Protein AF-A0A3S5JVZ5-F1 (afdb_monomer)

Structure (mmCIF, N/CA/C/O backbone):
data_AF-A0A3S5JVZ5-F1
#
_entry.id   AF-A0A3S5JVZ5-F1
#
loop_
_atom_site.group_PDB
_atom_site.id
_atom_site.type_symbol
_atom_site.label_atom_id
_atom_site.label_alt_id
_atom_site.label_comp_id
_atom_site.label_asym_id
_atom_site.label_entity_id
_atom_site.label_seq_id
_atom_site.pdbx_PDB_ins_code
_atom_site.Cartn_x
_atom_site.Cartn_y
_atom_site.Cartn_z
_atom_site.occupancy
_atom_site.B_iso_or_equiv
_atom_site.auth_seq_id
_atom_site.auth_comp_id
_atom_site.auth_asym_id
_atom_site.auth_atom_id
_atom_site.pdbx_PDB_model_num
ATOM 1 N N . MET A 1 1 ? -10.632 -7.748 -31.471 1.00 67.62 1 MET A N 1
ATOM 2 C CA . MET A 1 1 ? -9.576 -8.028 -32.472 1.00 67.62 1 MET A CA 1
ATOM 3 C C . MET A 1 1 ? -8.527 -6.918 -32.551 1.00 67.62 1 MET A C 1
ATOM 5 O O . MET A 1 1 ? -7.356 -7.236 -32.419 1.00 67.62 1 MET A O 1
ATOM 9 N N . MET A 1 2 ? -8.894 -5.636 -32.686 1.00 80.25 2 MET A N 1
ATOM 10 C CA . MET A 1 2 ? -7.900 -4.542 -32.760 1.00 80.25 2 MET A CA 1
ATOM 11 C C . MET A 1 2 ? -7.097 -4.331 -31.461 1.00 80.25 2 MET A C 1
ATOM 13 O O . MET A 1 2 ? -5.877 -4.250 -31.505 1.00 80.25 2 MET A O 1
ATOM 17 N N . LEU A 1 3 ? -7.759 -4.326 -30.297 1.00 81.88 3 LEU A N 1
ATOM 18 C CA . LEU A 1 3 ? -7.110 -4.149 -28.985 1.00 81.88 3 LEU A CA 1
ATOM 19 C C . LEU A 1 3 ? -6.117 -5.272 -28.640 1.00 81.88 3 LEU A C 1
ATOM 21 O O . LEU A 1 3 ? -5.022 -5.015 -28.155 1.00 81.88 3 LEU A O 1
ATOM 25 N N . THR A 1 4 ? -6.480 -6.520 -28.941 1.00 85.25 4 THR A N 1
ATOM 26 C CA . THR A 1 4 ? -5.619 -7.694 -28.737 1.00 85.25 4 THR A CA 1
ATOM 27 C C . THR A 1 4 ? -4.418 -7.690 -29.688 1.00 85.25 4 THR A C 1
ATOM 29 O O . THR A 1 4 ? -3.317 -8.064 -29.287 1.00 85.25 4 THR A O 1
ATOM 32 N N . GLY A 1 5 ? -4.603 -7.218 -30.928 1.00 85.88 5 GLY A N 1
ATOM 33 C CA . GLY A 1 5 ? -3.514 -7.013 -31.891 1.00 85.88 5 GLY A CA 1
ATOM 34 C C . GLY A 1 5 ? -2.539 -5.916 -31.452 1.00 85.88 5 GLY A C 1
ATOM 35 O O . GLY A 1 5 ? -1.331 -6.115 -31.481 1.00 85.88 5 GLY A O 1
ATOM 36 N N . ALA A 1 6 ? -3.053 -4.789 -30.955 1.00 86.62 6 ALA A N 1
ATOM 37 C CA . ALA A 1 6 ? -2.221 -3.706 -30.431 1.00 86.62 6 ALA A CA 1
ATOM 38 C C . ALA A 1 6 ? -1.440 -4.124 -29.173 1.00 86.62 6 ALA A C 1
ATOM 40 O O . ALA A 1 6 ? -0.251 -3.833 -29.065 1.00 86.62 6 ALA A O 1
ATOM 41 N N . PHE A 1 7 ? -2.078 -4.848 -28.246 1.00 88.44 7 PHE A N 1
ATOM 42 C CA . PHE A 1 7 ? -1.408 -5.347 -27.043 1.00 88.44 7 PHE A CA 1
ATOM 43 C C . PHE A 1 7 ? -0.300 -6.353 -27.376 1.00 88.44 7 PHE A C 1
ATOM 45 O O . PHE A 1 7 ? 0.808 -6.230 -26.866 1.00 88.44 7 PHE A O 1
ATOM 52 N N . SER A 1 8 ? -0.564 -7.315 -28.264 1.00 86.19 8 SER A N 1
ATOM 53 C CA . SER A 1 8 ? 0.455 -8.292 -28.678 1.00 86.19 8 SER A CA 1
ATOM 54 C C . SER A 1 8 ? 1.641 -7.631 -29.386 1.00 86.19 8 SER A C 1
ATOM 56 O O . SER A 1 8 ? 2.782 -7.957 -29.067 1.00 86.19 8 SER A O 1
ATOM 58 N N . ALA A 1 9 ? 1.402 -6.644 -30.256 1.00 87.12 9 ALA A N 1
ATOM 59 C CA . ALA A 1 9 ? 2.470 -5.854 -30.868 1.00 87.12 9 ALA A CA 1
ATOM 60 C C . ALA A 1 9 ? 3.284 -5.062 -29.827 1.00 87.12 9 ALA A C 1
ATOM 62 O O . ALA A 1 9 ? 4.512 -5.041 -29.893 1.00 87.12 9 ALA A O 1
ATOM 63 N N . ALA A 1 10 ? 2.621 -4.463 -28.832 1.00 86.56 10 ALA A N 1
ATOM 64 C CA . ALA A 1 10 ? 3.294 -3.758 -27.742 1.00 86.56 10 ALA A CA 1
ATOM 65 C C . ALA A 1 10 ? 4.163 -4.703 -26.898 1.00 86.56 10 ALA A C 1
ATOM 67 O O . ALA A 1 10 ? 5.296 -4.358 -26.579 1.00 86.56 10 ALA A O 1
ATOM 68 N N . VAL A 1 11 ? 3.677 -5.910 -26.586 1.00 88.69 11 VAL A N 1
ATOM 69 C CA . VAL A 1 11 ? 4.462 -6.931 -25.872 1.00 88.69 11 VAL A CA 1
ATOM 70 C C . VAL A 1 11 ? 5.668 -7.372 -26.698 1.00 88.69 11 VAL A C 1
ATOM 72 O O . VAL A 1 11 ? 6.763 -7.449 -26.152 1.00 88.69 11 VAL A O 1
ATOM 75 N N . MET A 1 12 ? 5.507 -7.604 -28.006 1.00 85.44 12 MET A N 1
ATOM 76 C CA . MET A 1 12 ? 6.632 -7.953 -28.884 1.00 85.44 12 MET A CA 1
ATOM 77 C C . MET A 1 12 ? 7.699 -6.851 -28.927 1.00 85.44 12 MET A C 1
ATOM 79 O O . MET A 1 12 ? 8.886 -7.152 -28.826 1.00 85.44 12 MET A O 1
ATOM 83 N N . LEU A 1 13 ? 7.290 -5.580 -29.007 1.00 87.00 13 LEU A N 1
ATOM 84 C CA . LEU A 1 13 ? 8.207 -4.439 -28.920 1.00 87.00 13 LEU A CA 1
ATOM 85 C C . LEU A 1 13 ? 8.875 -4.339 -27.541 1.00 87.00 13 LEU A C 1
ATOM 87 O O . LEU A 1 13 ? 10.070 -4.076 -27.459 1.00 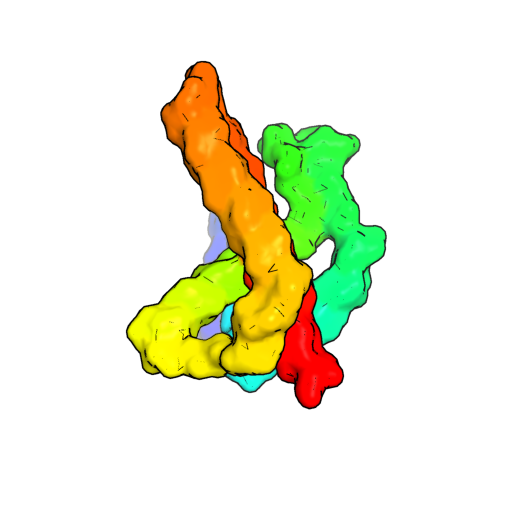87.00 13 LEU A O 1
ATOM 91 N N . GLY A 1 14 ? 8.131 -4.582 -26.460 1.00 84.81 14 GLY A N 1
ATOM 92 C CA . GLY A 1 14 ? 8.668 -4.592 -25.098 1.00 84.81 14 GLY A CA 1
ATOM 93 C C . GLY A 1 14 ? 9.737 -5.665 -24.906 1.00 84.81 14 GLY A C 1
ATOM 94 O O . GLY A 1 14 ? 10.803 -5.373 -24.379 1.00 84.81 14 GLY A O 1
ATOM 95 N N . VAL A 1 15 ? 9.498 -6.879 -25.409 1.00 87.31 15 VAL A N 1
ATOM 96 C CA . VAL A 1 15 ? 10.483 -7.972 -25.384 1.00 87.31 15 VAL A CA 1
ATOM 97 C C . VAL A 1 15 ? 11.721 -7.626 -26.213 1.00 87.31 15 VAL A C 1
ATOM 99 O O . VAL A 1 15 ? 12.830 -7.890 -25.767 1.00 87.31 15 VAL A O 1
ATOM 102 N N . TYR A 1 16 ? 11.553 -6.992 -27.378 1.00 88.69 16 TYR A N 1
ATOM 103 C CA . TYR A 1 16 ? 12.679 -6.541 -28.203 1.00 88.69 16 TYR A CA 1
ATOM 104 C C . TYR A 1 16 ? 13.574 -5.505 -27.494 1.00 88.69 16 TYR A C 1
ATOM 106 O O . TYR A 1 16 ? 14.771 -5.447 -27.755 1.00 88.69 16 TYR A O 1
ATOM 114 N N . HIS A 1 17 ? 13.009 -4.707 -26.586 1.00 87.75 17 HIS A N 1
ATOM 115 C CA . HIS A 1 17 ? 13.727 -3.718 -25.775 1.00 87.75 17 HIS A CA 1
ATOM 116 C C . HIS A 1 17 ? 14.130 -4.236 -24.380 1.00 87.75 17 HIS A C 1
ATOM 118 O O . HIS A 1 17 ? 14.332 -3.429 -23.473 1.00 87.75 17 HIS A O 1
ATOM 124 N N . ASP A 1 18 ? 14.207 -5.558 -24.183 1.00 83.12 18 ASP A N 1
ATOM 125 C CA . ASP A 1 18 ? 14.532 -6.199 -22.897 1.00 83.12 18 ASP A CA 1
ATOM 126 C C . ASP A 1 18 ? 13.594 -5.802 -21.736 1.00 83.12 18 ASP A C 1
ATOM 128 O O . ASP A 1 18 ? 13.938 -5.885 -20.556 1.00 83.12 18 ASP A O 1
ATOM 132 N N . PHE A 1 19 ? 12.356 -5.412 -22.052 1.00 79.75 19 PHE A N 1
ATOM 133 C CA . PHE A 1 19 ? 11.306 -5.086 -21.088 1.00 79.75 19 PHE A CA 1
ATOM 134 C C . PHE A 1 19 ? 10.140 -6.097 -21.157 1.00 79.75 19 PHE A C 1
ATOM 136 O O . PHE A 1 19 ? 9.024 -5.759 -21.573 1.00 79.75 19 PHE A O 1
ATOM 143 N N . PRO A 1 20 ? 10.350 -7.359 -20.723 1.00 81.19 20 PRO A N 1
ATOM 144 C CA . PRO A 1 20 ? 9.329 -8.410 -20.791 1.00 81.19 20 PRO A CA 1
ATOM 145 C C . PRO A 1 20 ? 8.160 -8.177 -19.820 1.00 81.19 20 PRO A C 1
ATOM 147 O O . PRO A 1 20 ? 7.078 -8.739 -19.993 1.00 81.19 20 PRO A O 1
ATOM 150 N N . TRP A 1 21 ? 8.342 -7.313 -18.816 1.00 79.19 21 TRP A N 1
ATOM 151 C CA . TRP A 1 21 ? 7.355 -7.016 -17.773 1.00 79.19 21 TRP A CA 1
ATOM 152 C C . TRP A 1 21 ? 6.035 -6.455 -18.312 1.00 79.19 21 TRP A C 1
ATOM 154 O O . TRP A 1 21 ? 4.996 -6.587 -17.663 1.00 79.19 21 TRP A O 1
ATOM 164 N N . LEU A 1 22 ? 6.043 -5.888 -19.523 1.00 82.88 22 LEU A N 1
ATOM 165 C CA . LEU A 1 22 ? 4.842 -5.383 -20.187 1.00 82.88 22 LEU A CA 1
ATOM 166 C C . LEU A 1 22 ? 3.777 -6.473 -20.408 1.00 82.88 22 LEU A C 1
ATOM 168 O O . LEU A 1 22 ? 2.584 -6.170 -20.443 1.00 82.88 22 LEU A O 1
ATOM 172 N N . ALA A 1 23 ? 4.177 -7.747 -20.479 1.00 84.69 23 ALA A N 1
ATOM 173 C CA . ALA A 1 23 ? 3.253 -8.875 -20.583 1.00 84.69 23 ALA A CA 1
ATOM 174 C C . ALA A 1 23 ? 2.328 -9.021 -19.356 1.00 84.69 23 ALA A C 1
ATOM 176 O O . ALA A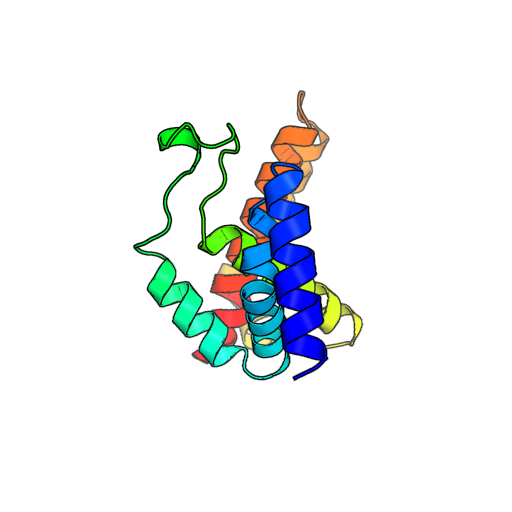 1 23 ? 1.217 -9.534 -19.488 1.00 84.69 23 ALA A O 1
ATOM 177 N N . PHE A 1 24 ? 2.739 -8.528 -18.180 1.00 83.75 24 PHE A N 1
ATOM 178 C CA . PHE A 1 24 ? 1.937 -8.569 -16.951 1.00 83.75 24 PHE A CA 1
ATOM 179 C C . PHE A 1 24 ? 0.931 -7.417 -16.832 1.00 83.75 24 PHE A C 1
ATOM 181 O O . PHE A 1 24 ? 0.106 -7.418 -15.919 1.00 83.75 24 PHE A O 1
ATOM 188 N N . LEU A 1 25 ? 0.943 -6.451 -17.755 1.00 85.12 25 LEU A N 1
ATOM 189 C CA . LEU A 1 25 ? 0.020 -5.314 -17.760 1.00 85.12 25 LEU A CA 1
ATOM 190 C C . LEU A 1 25 ? -1.470 -5.713 -17.652 1.00 85.12 25 LEU A C 1
ATOM 192 O O . LEU A 1 25 ? -2.153 -5.132 -16.807 1.00 85.12 25 LEU A O 1
ATOM 196 N N . PRO A 1 26 ? -2.009 -6.697 -18.406 1.00 85.25 26 PRO A N 1
ATOM 197 C CA . PRO A 1 26 ? -3.404 -7.118 -18.255 1.00 85.25 26 PRO A CA 1
ATOM 198 C C . PRO A 1 26 ? -3.696 -7.702 -16.870 1.00 85.25 26 PRO A C 1
ATOM 200 O O . PRO A 1 26 ? -4.775 -7.468 -16.330 1.00 85.25 26 PRO A O 1
ATOM 203 N N . LEU A 1 27 ? -2.736 -8.411 -16.269 1.00 84.94 27 LEU A N 1
ATOM 204 C CA . LEU A 1 27 ? -2.874 -8.944 -14.915 1.00 84.94 27 LEU A CA 1
ATOM 205 C C . LEU A 1 27 ? -2.893 -7.812 -13.878 1.00 84.94 27 LEU A C 1
ATOM 207 O O . LEU A 1 27 ? -3.755 -7.797 -13.001 1.00 84.94 27 LEU A O 1
ATOM 211 N N . ALA A 1 28 ? -2.002 -6.827 -14.015 1.00 84.00 28 ALA A N 1
ATOM 212 C CA . ALA A 1 28 ? -1.978 -5.646 -13.155 1.00 84.00 28 ALA A CA 1
ATOM 213 C C . ALA A 1 28 ? -3.280 -4.834 -13.276 1.00 84.00 28 ALA A C 1
ATOM 215 O O . ALA A 1 28 ? -3.871 -4.450 -12.267 1.00 84.00 28 ALA A O 1
ATOM 216 N N . ALA A 1 29 ? -3.778 -4.636 -14.500 1.00 85.44 29 ALA A N 1
ATOM 217 C CA . ALA A 1 29 ? -5.043 -3.953 -14.758 1.00 85.44 29 ALA A CA 1
ATOM 218 C C . ALA A 1 29 ? -6.241 -4.707 -14.156 1.00 85.44 29 ALA A C 1
ATOM 220 O O . ALA A 1 29 ? -7.103 -4.085 -13.533 1.00 85.44 29 ALA A O 1
ATOM 221 N N . ALA A 1 30 ? -6.273 -6.038 -14.278 1.00 85.81 30 ALA A N 1
ATOM 222 C CA . ALA A 1 30 ? -7.286 -6.875 -13.638 1.00 85.81 30 ALA A CA 1
ATOM 223 C C . ALA A 1 30 ? -7.229 -6.768 -12.105 1.00 85.81 30 ALA A C 1
ATOM 225 O O . ALA A 1 30 ? -8.272 -6.641 -11.464 1.00 85.81 30 ALA A O 1
ATOM 226 N N . GLY A 1 31 ? -6.027 -6.746 -11.518 1.00 85.31 31 GLY A N 1
ATOM 227 C CA . GLY A 1 31 ? -5.827 -6.543 -10.081 1.00 85.31 31 GLY A CA 1
ATOM 228 C C . GLY A 1 31 ? -6.346 -5.187 -9.595 1.00 85.31 31 GLY A C 1
ATOM 229 O O . GLY A 1 31 ? -7.083 -5.127 -8.611 1.00 85.31 31 GLY A O 1
ATOM 230 N N . ILE A 1 32 ? -6.041 -4.105 -10.319 1.00 85.31 32 ILE A N 1
ATOM 231 C CA . ILE A 1 32 ? -6.563 -2.762 -10.018 1.00 85.31 32 ILE A CA 1
ATOM 232 C C . ILE A 1 32 ? -8.093 -2.751 -10.129 1.00 85.31 32 ILE A C 1
ATOM 234 O O . ILE A 1 32 ? -8.778 -2.256 -9.234 1.00 85.31 32 ILE A O 1
ATOM 238 N N . TRP A 1 33 ? -8.648 -3.333 -11.192 1.00 87.31 33 TRP A N 1
ATOM 239 C CA . TRP A 1 33 ? -10.096 -3.422 -11.378 1.00 87.31 33 TRP A CA 1
ATOM 240 C C . TRP A 1 33 ? -10.785 -4.209 -10.250 1.00 87.31 33 TRP A C 1
ATOM 242 O O . TRP A 1 33 ? -11.827 -3.774 -9.747 1.00 87.31 33 TRP A O 1
ATOM 252 N N . LEU A 1 34 ? -10.188 -5.317 -9.796 1.00 86.69 34 LEU A N 1
ATOM 253 C CA . LEU A 1 34 ? -10.656 -6.080 -8.635 1.00 86.69 34 LEU A CA 1
ATOM 254 C C . LEU A 1 34 ? -10.582 -5.257 -7.347 1.00 86.69 34 LEU A C 1
ATOM 256 O O . LEU A 1 34 ? -11.537 -5.275 -6.576 1.00 86.69 34 LEU A O 1
ATOM 260 N N . ALA A 1 35 ? -9.517 -4.482 -7.137 1.00 84.75 35 ALA A N 1
ATOM 261 C CA . ALA A 1 35 ? -9.368 -3.638 -5.951 1.00 84.75 35 ALA A CA 1
ATOM 262 C C . ALA A 1 35 ? -10.523 -2.632 -5.788 1.00 84.75 35 ALA A C 1
ATOM 264 O O . ALA A 1 35 ? -10.998 -2.399 -4.673 1.00 84.75 35 ALA A O 1
ATOM 265 N N . PHE A 1 36 ? -11.019 -2.067 -6.894 1.00 82.81 36 PHE A N 1
ATOM 266 C CA . PHE A 1 36 ? -12.158 -1.143 -6.873 1.00 82.81 36 PHE A CA 1
ATOM 267 C C . PHE A 1 36 ? -13.521 -1.842 -6.863 1.00 82.81 36 PHE A C 1
ATOM 269 O O . PHE A 1 36 ? -14.442 -1.331 -6.228 1.00 82.81 36 PHE A O 1
ATOM 276 N N . THR A 1 37 ? -13.658 -2.980 -7.549 1.00 84.75 37 THR A N 1
ATOM 277 C CA . THR A 1 37 ? -14.963 -3.628 -7.776 1.00 84.75 37 THR A CA 1
ATOM 278 C C . THR A 1 37 ? -15.296 -4.690 -6.728 1.00 84.75 37 THR A C 1
ATOM 280 O O . THR A 1 37 ? -16.441 -4.786 -6.293 1.00 84.75 37 THR A O 1
ATOM 283 N N . ARG A 1 38 ? -14.316 -5.513 -6.335 1.00 86.06 38 ARG A N 1
ATOM 284 C CA . ARG A 1 38 ? -14.475 -6.657 -5.421 1.00 86.06 38 ARG A CA 1
ATOM 285 C C . ARG A 1 38 ? -13.245 -6.819 -4.535 1.00 86.06 38 ARG A C 1
ATOM 287 O O . ARG A 1 38 ? -12.413 -7.705 -4.744 1.00 86.06 38 ARG A O 1
ATOM 294 N N . LEU A 1 39 ? -13.168 -5.963 -3.522 1.00 85.19 39 LEU A N 1
ATOM 295 C CA . LEU A 1 39 ? -12.078 -5.972 -2.553 1.00 85.19 39 LEU A CA 1
ATOM 296 C C . LEU A 1 39 ? -11.973 -7.316 -1.811 1.00 85.19 39 LEU A C 1
ATOM 298 O O . LEU A 1 39 ? -10.870 -7.796 -1.583 1.00 85.19 39 LEU A O 1
ATOM 302 N N . ASP A 1 40 ? -13.101 -7.958 -1.516 1.00 85.19 40 ASP A N 1
ATOM 303 C CA . ASP A 1 40 ? -13.157 -9.221 -0.768 1.00 85.19 40 ASP A CA 1
ATOM 304 C C . ASP A 1 40 ? -12.399 -10.346 -1.489 1.00 85.19 40 ASP A C 1
ATOM 306 O O . ASP A 1 40 ? -11.616 -11.071 -0.882 1.00 85.19 40 ASP A O 1
ATOM 310 N N . ILE A 1 41 ? -12.562 -10.447 -2.815 1.00 86.94 41 ILE A N 1
ATOM 311 C CA . ILE A 1 41 ? -11.852 -11.436 -3.641 1.00 86.94 41 ILE A CA 1
ATOM 312 C C . ILE A 1 41 ? -10.354 -11.123 -3.679 1.00 86.94 41 ILE A C 1
ATOM 314 O O . ILE A 1 41 ? -9.537 -12.041 -3.608 1.00 86.94 41 ILE A O 1
ATOM 318 N N . LEU A 1 42 ? -9.984 -9.840 -3.764 1.00 86.75 42 LEU A N 1
ATOM 319 C CA . LEU A 1 42 ? -8.581 -9.425 -3.739 1.00 86.75 42 LEU A CA 1
ATOM 320 C C . LEU A 1 42 ? -7.918 -9.790 -2.404 1.00 86.75 42 LEU A C 1
ATOM 322 O O . LEU A 1 42 ? -6.792 -10.281 -2.401 1.00 86.75 42 LEU A O 1
ATOM 326 N N . LEU A 1 43 ? -8.615 -9.583 -1.285 1.00 86.94 43 LEU A N 1
ATOM 327 C CA . LEU A 1 43 ? -8.134 -9.935 0.053 1.00 86.94 43 LEU A CA 1
ATOM 328 C C . LEU A 1 43 ? -8.026 -11.452 0.238 1.00 86.94 43 LEU A C 1
ATOM 330 O O . LEU A 1 43 ? -7.030 -11.925 0.778 1.00 86.94 43 LEU A O 1
ATOM 334 N N . LEU A 1 44 ? -8.998 -12.228 -0.250 1.00 86.50 44 LEU A N 1
ATOM 335 C CA . LEU A 1 44 ? -8.928 -13.693 -0.226 1.00 86.50 44 LEU A CA 1
ATOM 336 C C . LEU A 1 44 ? -7.748 -14.216 -1.053 1.00 86.50 44 LEU A C 1
ATOM 338 O O . LEU A 1 44 ? -7.017 -15.092 -0.593 1.00 86.50 44 LEU A O 1
ATOM 342 N N . PHE A 1 45 ? -7.526 -13.650 -2.242 1.00 87.69 45 PHE A N 1
ATOM 343 C CA . PHE A 1 45 ? -6.358 -13.977 -3.057 1.00 87.69 45 PHE A CA 1
ATOM 344 C C . PHE A 1 45 ? -5.055 -13.586 -2.354 1.00 87.69 45 PHE A C 1
ATOM 346 O O . PHE A 1 45 ? -4.122 -14.381 -2.335 1.00 87.69 45 PHE A O 1
ATOM 353 N N . LEU A 1 46 ? -5.001 -12.404 -1.730 1.00 87.88 46 LEU A N 1
ATOM 354 C CA . LEU A 1 46 ? -3.849 -11.962 -0.947 1.00 87.88 46 LEU A CA 1
ATOM 355 C C . LEU A 1 46 ? -3.521 -12.969 0.161 1.00 87.88 46 LEU A C 1
ATOM 357 O O . LEU A 1 46 ? -2.372 -13.383 0.260 1.00 87.88 46 LEU A O 1
ATOM 361 N N . VAL A 1 47 ? -4.514 -13.395 0.951 1.00 87.00 47 VAL A N 1
ATOM 362 C CA . VAL A 1 47 ? -4.343 -14.394 2.022 1.00 87.0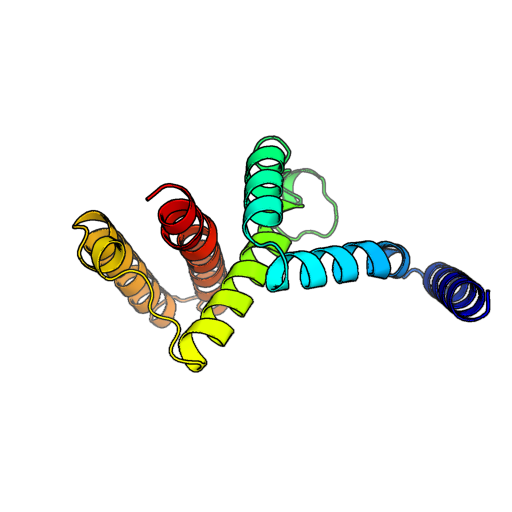0 47 VAL A CA 1
ATOM 363 C C . VAL A 1 47 ? -3.865 -15.735 1.459 1.00 87.00 47 VAL A C 1
ATOM 365 O O . VAL A 1 47 ? -2.942 -16.332 2.010 1.00 87.00 47 VAL A O 1
ATOM 368 N N . ALA A 1 48 ? -4.428 -16.185 0.336 1.00 87.19 48 ALA A N 1
ATOM 369 C CA . ALA A 1 48 ? -3.987 -17.405 -0.343 1.00 87.19 48 ALA A CA 1
ATOM 370 C C . ALA A 1 48 ? -2.559 -17.296 -0.912 1.00 87.19 48 ALA A C 1
ATOM 372 O O . ALA A 1 48 ? -1.862 -18.303 -1.017 1.00 87.19 48 ALA A O 1
ATOM 373 N N . ALA A 1 49 ? -2.113 -16.085 -1.254 1.00 85.12 49 ALA A N 1
ATOM 374 C CA . ALA A 1 49 ? -0.774 -15.805 -1.759 1.00 85.12 49 ALA A CA 1
ATOM 375 C C . ALA A 1 49 ? 0.275 -15.585 -0.650 1.00 85.12 49 ALA A C 1
ATOM 377 O O . ALA A 1 49 ? 1.465 -15.612 -0.950 1.00 85.12 49 ALA A O 1
ATOM 378 N N . VAL A 1 50 ? -0.122 -15.416 0.620 1.00 83.81 50 VAL A N 1
ATOM 379 C CA . VAL A 1 50 ? 0.808 -15.314 1.765 1.00 83.81 50 VAL A CA 1
ATOM 380 C C . VAL A 1 50 ? 1.791 -16.492 1.859 1.00 83.81 50 VAL A C 1
ATOM 382 O O . VAL A 1 50 ? 2.980 -16.220 1.972 1.00 83.81 50 VAL A O 1
ATOM 385 N N . PRO A 1 51 ? 1.394 -17.781 1.773 1.00 80.06 51 PRO A N 1
ATOM 386 C CA . PRO A 1 51 ? 2.365 -18.884 1.796 1.00 80.06 51 PRO A CA 1
ATOM 387 C C . PRO A 1 51 ? 3.321 -18.888 0.591 1.00 80.06 51 PRO A C 1
ATOM 389 O O . PRO A 1 51 ? 4.356 -19.543 0.638 1.00 80.06 51 PRO A O 1
ATOM 392 N N . LEU A 1 52 ? 2.980 -18.165 -0.479 1.00 75.62 52 LEU A N 1
ATOM 393 C CA . LEU A 1 52 ? 3.795 -17.995 -1.682 1.00 75.62 52 LEU A CA 1
ATOM 394 C C . LEU A 1 52 ? 4.613 -16.693 -1.656 1.00 75.62 52 LEU A C 1
ATOM 396 O O . LEU A 1 52 ? 5.157 -16.311 -2.691 1.00 75.62 52 LEU A O 1
ATOM 400 N N . SER A 1 53 ? 4.695 -15.987 -0.519 1.00 73.50 53 SER A N 1
ATOM 401 C CA . SER A 1 53 ? 5.504 -14.772 -0.406 1.00 73.50 53 SER A CA 1
ATOM 402 C C . SER A 1 53 ? 6.992 -15.129 -0.399 1.00 73.50 53 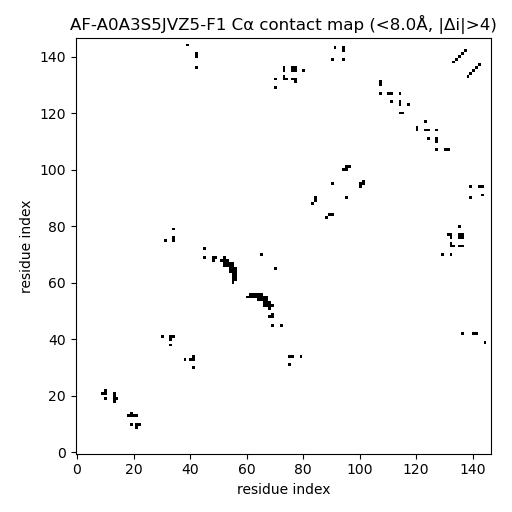SER A C 1
ATOM 404 O O . SER A 1 53 ? 7.563 -15.445 0.648 1.00 73.50 53 SER A O 1
ATOM 406 N N . LEU A 1 54 ? 7.613 -15.098 -1.575 1.00 69.69 54 LEU A N 1
ATOM 407 C CA . LEU A 1 54 ? 9.039 -15.352 -1.741 1.00 69.69 54 LEU A CA 1
ATOM 408 C C . LEU A 1 54 ? 9.806 -14.042 -1.571 1.00 69.69 54 LEU A C 1
ATOM 410 O O . LEU A 1 54 ? 9.426 -13.015 -2.140 1.00 69.69 54 LEU A O 1
ATOM 414 N N . ASN A 1 55 ? 10.884 -14.084 -0.792 1.00 71.69 55 ASN A N 1
ATOM 415 C CA . ASN A 1 55 ? 11.793 -12.957 -0.675 1.00 71.69 55 ASN A CA 1
ATOM 416 C C . ASN A 1 55 ? 12.679 -12.902 -1.929 1.00 71.69 55 ASN A C 1
ATOM 418 O O . ASN A 1 55 ? 13.353 -13.874 -2.265 1.00 71.69 55 ASN A O 1
ATOM 422 N N . LEU A 1 56 ? 12.649 -11.781 -2.650 1.00 65.06 56 LEU A N 1
ATOM 423 C CA . LEU A 1 56 ? 13.438 -11.608 -3.873 1.00 65.06 56 LEU A CA 1
ATOM 424 C C . LEU A 1 56 ? 14.936 -11.424 -3.620 1.00 65.06 56 LEU A C 1
ATOM 426 O O . LEU A 1 56 ? 15.728 -11.657 -4.532 1.00 65.06 56 LEU A O 1
ATOM 430 N N . GLU A 1 57 ? 15.322 -11.045 -2.403 1.00 60.12 57 GLU A N 1
ATOM 431 C CA . GLU A 1 57 ? 16.720 -10.978 -1.974 1.00 60.12 57 GLU A CA 1
ATOM 432 C C . GLU A 1 57 ? 17.359 -12.371 -2.001 1.00 60.12 57 GLU A C 1
ATOM 434 O O . GLU A 1 57 ? 18.459 -12.529 -2.522 1.00 60.12 57 GLU A O 1
ATOM 439 N N . ASP A 1 58 ? 16.613 -13.394 -1.567 1.00 60.69 58 ASP A N 1
ATOM 440 C CA . ASP A 1 58 ? 17.065 -14.790 -1.561 1.00 60.69 58 ASP A CA 1
ATOM 441 C C . ASP A 1 58 ? 17.103 -15.418 -2.967 1.00 60.69 58 ASP A C 1
ATOM 443 O O . ASP A 1 58 ? 17.764 -16.434 -3.175 1.00 60.69 58 ASP A O 1
ATOM 447 N N . LEU A 1 59 ? 16.392 -14.836 -3.943 1.00 60.28 59 LEU A N 1
ATOM 448 C CA . LEU A 1 59 ? 16.349 -15.333 -5.324 1.00 60.28 59 LEU A CA 1
ATOM 449 C C . LEU A 1 59 ? 17.409 -14.697 -6.242 1.00 60.28 59 LEU A C 1
ATOM 451 O O . LEU A 1 59 ? 17.454 -15.051 -7.417 1.00 60.28 59 LEU A O 1
ATOM 455 N N . GLU A 1 60 ? 18.229 -13.755 -5.756 1.00 58.94 60 GLU A N 1
ATOM 456 C CA . GLU A 1 60 ? 19.191 -12.961 -6.554 1.00 58.94 60 GLU A CA 1
ATOM 457 C C . GLU A 1 60 ? 18.556 -12.191 -7.741 1.00 58.94 60 GLU A C 1
ATOM 459 O O . GLU A 1 60 ? 19.247 -11.609 -8.582 1.00 58.94 60 GLU A O 1
ATOM 464 N N . ILE A 1 61 ? 17.222 -12.123 -7.811 1.00 57.09 61 ILE A N 1
ATOM 465 C CA . ILE A 1 61 ? 16.488 -11.425 -8.870 1.00 57.09 61 ILE A CA 1
ATOM 466 C C . ILE A 1 61 ? 16.306 -9.964 -8.447 1.00 57.09 61 ILE A C 1
ATOM 468 O O . ILE A 1 61 ? 15.400 -9.608 -7.697 1.00 57.09 61 ILE A O 1
ATOM 472 N N . GLY A 1 62 ? 17.165 -9.086 -8.967 1.00 57.88 62 GLY A N 1
ATOM 473 C CA . GLY A 1 62 ? 16.961 -7.633 -8.937 1.00 57.88 62 GLY A CA 1
ATOM 474 C C . GLY A 1 62 ? 17.381 -6.902 -7.656 1.00 57.88 62 GLY A C 1
ATOM 475 O O . GLY A 1 62 ? 17.189 -5.689 -7.597 1.00 57.88 62 GLY A O 1
ATOM 476 N N . GLY A 1 63 ? 17.952 -7.584 -6.652 1.00 58.38 63 GLY A N 1
ATOM 477 C CA . GLY A 1 63 ? 18.535 -6.958 -5.446 1.00 58.38 63 GLY A CA 1
ATOM 478 C C . GLY A 1 63 ? 17.555 -6.131 -4.599 1.00 58.38 63 GLY A C 1
ATOM 479 O O . GLY A 1 63 ? 17.961 -5.323 -3.764 1.00 58.38 63 GLY A O 1
ATOM 480 N N . LEU A 1 64 ? 16.254 -6.286 -4.844 1.00 59.62 64 LEU A N 1
ATOM 481 C CA . LEU A 1 64 ? 15.184 -5.616 -4.123 1.00 59.62 64 LEU A CA 1
ATOM 482 C C . LEU A 1 64 ? 14.697 -6.569 -3.031 1.00 59.62 64 LEU A C 1
ATOM 484 O O . LEU A 1 64 ? 14.098 -7.584 -3.356 1.00 59.62 64 LEU A O 1
ATOM 488 N N . GLY A 1 65 ? 14.911 -6.233 -1.756 1.00 62.28 65 GLY A N 1
ATOM 489 C CA . GLY A 1 65 ? 14.351 -6.957 -0.602 1.00 62.28 65 GLY A CA 1
ATOM 490 C C . GLY A 1 65 ? 12.840 -6.754 -0.471 1.00 62.28 65 GLY A C 1
ATOM 491 O O . GLY A 1 65 ? 12.371 -6.133 0.480 1.00 62.28 65 GLY A O 1
ATOM 492 N N . VAL A 1 66 ? 12.103 -7.187 -1.494 1.00 69.56 66 VAL A N 1
ATOM 493 C CA . VAL A 1 66 ? 10.653 -7.062 -1.650 1.00 69.56 66 VAL A CA 1
ATOM 494 C C . VAL A 1 66 ? 10.062 -8.467 -1.740 1.00 69.56 66 VAL A C 1
ATOM 496 O O . VAL A 1 66 ? 10.612 -9.337 -2.415 1.00 69.56 66 VAL A O 1
ATOM 499 N N . TYR A 1 67 ? 8.930 -8.698 -1.082 1.00 73.19 67 TYR A N 1
ATOM 500 C CA . TYR A 1 67 ? 8.200 -9.963 -1.143 1.00 73.19 67 TYR A CA 1
ATOM 501 C C . TYR A 1 67 ? 7.196 -9.937 -2.301 1.00 73.19 67 TYR A C 1
ATOM 503 O O . TYR A 1 67 ? 6.143 -9.292 -2.240 1.00 73.19 67 TYR A O 1
ATOM 511 N N . LEU A 1 68 ? 7.498 -10.667 -3.373 1.00 74.62 68 LEU A N 1
ATOM 512 C CA . LEU A 1 68 ? 6.540 -10.929 -4.453 1.00 74.62 68 LEU A CA 1
ATOM 513 C C . LEU A 1 68 ? 5.668 -12.146 -4.073 1.00 74.62 68 LEU A C 1
ATOM 515 O O . LEU A 1 68 ? 6.200 -13.108 -3.520 1.00 74.62 68 LEU A O 1
ATOM 519 N N . PRO A 1 69 ? 4.345 -12.168 -4.359 1.00 74.94 69 PRO A N 1
ATOM 520 C CA . PRO A 1 69 ? 3.504 -11.149 -5.008 1.00 74.94 69 PRO A CA 1
ATOM 521 C C . PRO A 1 69 ? 2.783 -10.199 -4.030 1.00 74.94 69 PRO A C 1
ATOM 523 O O . PRO A 1 69 ? 2.009 -9.339 -4.456 1.00 74.94 69 PRO A O 1
ATOM 526 N N . THR A 1 70 ? 2.972 -10.381 -2.724 1.00 81.25 70 THR A N 1
ATOM 527 C CA . THR A 1 70 ? 2.123 -9.790 -1.682 1.00 81.25 70 THR A CA 1
ATOM 528 C C . THR A 1 70 ? 2.375 -8.299 -1.473 1.00 81.25 70 THR A C 1
ATOM 530 O O . THR A 1 70 ? 1.418 -7.550 -1.275 1.00 81.25 70 THR A O 1
ATOM 533 N N . GLU A 1 71 ? 3.615 -7.820 -1.571 1.00 82.06 71 GLU A N 1
ATOM 534 C CA . GLU A 1 71 ? 3.918 -6.402 -1.339 1.00 82.06 71 GLU A CA 1
ATOM 535 C C . GLU A 1 71 ? 3.344 -5.453 -2.394 1.00 82.06 71 GLU A C 1
ATOM 537 O O . GLU A 1 71 ? 2.721 -4.466 -1.995 1.00 82.06 71 GLU A O 1
ATOM 542 N N . PRO A 1 72 ? 3.435 -5.726 -3.712 1.00 83.56 72 PRO A N 1
ATOM 543 C CA . PRO A 1 72 ? 2.756 -4.899 -4.710 1.00 83.56 72 PRO A CA 1
ATOM 544 C C . PRO A 1 72 ? 1.245 -4.794 -4.467 1.00 83.56 72 PRO A C 1
ATOM 546 O O . PRO A 1 72 ? 0.653 -3.725 -4.630 1.00 83.56 72 PRO A O 1
ATOM 549 N N . MET A 1 73 ? 0.617 -5.891 -4.035 1.00 86.50 73 MET A N 1
ATOM 550 C CA . MET A 1 73 ? -0.807 -5.906 -3.705 1.00 86.50 73 MET A CA 1
ATOM 551 C C . MET A 1 73 ? -1.118 -5.055 -2.471 1.00 86.50 73 MET A C 1
ATOM 553 O O . MET A 1 73 ? -2.040 -4.238 -2.507 1.00 86.50 73 MET A O 1
ATOM 557 N N . LEU A 1 74 ? -0.345 -5.218 -1.395 1.00 88.38 74 LEU A N 1
ATOM 558 C CA . LEU A 1 74 ? -0.487 -4.440 -0.164 1.00 88.38 74 LEU A CA 1
ATOM 559 C C . LEU A 1 74 ? -0.254 -2.945 -0.413 1.00 88.38 74 LEU A C 1
ATOM 561 O O . LEU A 1 74 ? -1.017 -2.118 0.085 1.00 88.38 74 LEU A O 1
ATOM 565 N N . ALA A 1 75 ? 0.737 -2.586 -1.230 1.00 88.81 75 ALA A N 1
ATOM 566 C CA . ALA A 1 75 ? 0.973 -1.207 -1.647 1.00 88.81 75 ALA A CA 1
ATOM 567 C C . ALA A 1 75 ? -0.243 -0.624 -2.390 1.00 88.81 75 ALA A C 1
ATOM 569 O O . ALA A 1 75 ? -0.673 0.497 -2.104 1.00 88.81 75 ALA A O 1
ATOM 570 N N . GLY A 1 76 ? -0.851 -1.404 -3.291 1.00 88.19 76 GLY A N 1
ATOM 571 C CA . GLY A 1 76 ? -2.098 -1.034 -3.963 1.00 88.19 76 GLY A CA 1
ATOM 572 C C . GLY A 1 76 ? -3.269 -0.843 -2.992 1.00 88.19 76 GLY A C 1
ATOM 573 O O . GLY A 1 76 ? -4.012 0.134 -3.105 1.00 88.19 76 GLY A O 1
ATOM 574 N N . LEU A 1 77 ? -3.405 -1.727 -1.998 1.00 89.00 77 LEU A N 1
ATOM 575 C CA . LEU A 1 77 ? -4.391 -1.613 -0.915 1.00 89.00 77 LEU A CA 1
ATOM 576 C C . LEU A 1 77 ? -4.175 -0.344 -0.082 1.00 89.00 77 LEU A C 1
ATOM 578 O O . LEU A 1 77 ? -5.139 0.372 0.186 1.00 89.00 77 LEU A O 1
ATOM 582 N N . LEU A 1 78 ? -2.932 -0.023 0.282 1.00 90.19 78 LEU A N 1
ATOM 583 C CA . LEU A 1 78 ? -2.592 1.209 0.997 1.00 90.19 78 LEU A CA 1
ATOM 584 C C . LEU A 1 78 ? -2.990 2.450 0.191 1.00 90.19 78 LEU A C 1
ATOM 586 O O . LEU A 1 78 ? -3.627 3.356 0.731 1.00 90.19 78 LEU A O 1
ATOM 590 N N . LEU A 1 79 ? -2.672 2.483 -1.105 1.00 89.50 79 LEU A N 1
ATOM 591 C CA . LEU A 1 79 ? -3.064 3.589 -1.977 1.00 89.50 79 LEU A CA 1
ATOM 592 C C . LEU A 1 79 ? -4.589 3.724 -2.042 1.00 89.50 79 LEU A C 1
ATOM 594 O O . LEU A 1 79 ? -5.129 4.820 -1.891 1.00 89.50 79 LEU A O 1
ATOM 598 N N . LEU A 1 80 ? -5.295 2.608 -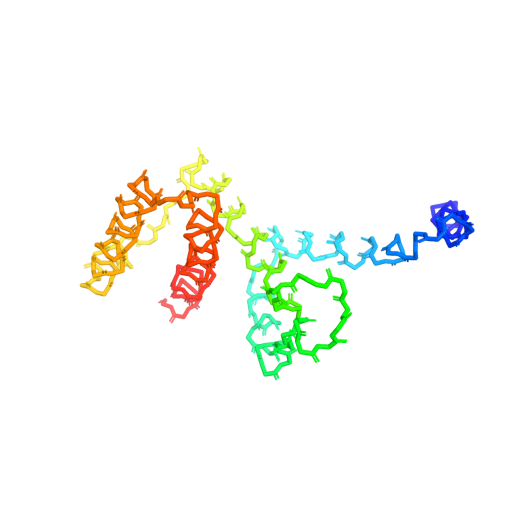2.215 1.00 87.81 80 LEU A N 1
ATOM 599 C CA . LEU A 1 80 ? -6.753 2.579 -2.242 1.00 87.81 80 LEU A CA 1
ATOM 600 C C . LEU A 1 80 ? -7.360 3.043 -0.911 1.00 87.81 80 LEU A C 1
ATOM 602 O O . LEU A 1 80 ? -8.352 3.772 -0.921 1.00 87.81 80 LEU A O 1
ATOM 606 N N . PHE A 1 81 ? -6.756 2.684 0.220 1.00 86.62 81 PHE A N 1
ATOM 607 C CA . PHE A 1 81 ? -7.149 3.175 1.537 1.00 86.62 81 PHE A CA 1
ATOM 608 C C . PHE A 1 81 ? -6.991 4.690 1.648 1.00 86.62 81 PHE A C 1
ATOM 610 O O . PHE A 1 81 ? -7.938 5.355 2.055 1.00 86.62 81 PHE A O 1
ATOM 617 N N . ILE A 1 82 ? -5.852 5.249 1.229 1.00 87.69 82 ILE A N 1
ATOM 618 C CA . ILE A 1 82 ? -5.619 6.702 1.235 1.00 87.69 82 ILE A CA 1
ATOM 619 C C . ILE A 1 82 ? -6.656 7.410 0.352 1.00 87.69 82 ILE A C 1
ATOM 621 O O . ILE A 1 82 ? -7.293 8.368 0.791 1.00 87.69 82 ILE A O 1
ATOM 625 N N . LEU A 1 83 ? -6.897 6.904 -0.862 1.00 87.81 83 LEU A N 1
ATOM 626 C CA . LEU A 1 83 ? -7.897 7.460 -1.781 1.00 87.81 83 LEU A CA 1
ATOM 627 C C . LEU A 1 83 ? -9.318 7.411 -1.197 1.00 87.81 83 LEU A C 1
ATOM 629 O O . LEU A 1 83 ? -10.088 8.360 -1.356 1.00 87.81 83 LEU A O 1
ATOM 633 N N . ARG A 1 84 ? -9.679 6.318 -0.514 1.00 84.88 84 ARG A N 1
ATOM 634 C CA . ARG A 1 84 ? -10.970 6.189 0.179 1.00 84.88 84 ARG A CA 1
ATOM 635 C C . ARG A 1 84 ? -11.054 7.110 1.398 1.00 84.88 84 ARG A C 1
ATOM 637 O O . ARG A 1 84 ? -12.083 7.756 1.581 1.00 84.88 84 ARG A O 1
ATOM 644 N N . ALA A 1 85 ? -9.982 7.234 2.176 1.00 82.94 85 ALA A N 1
ATOM 645 C CA . ALA A 1 85 ? -9.908 8.123 3.332 1.00 82.94 85 ALA A CA 1
ATOM 646 C C . ALA A 1 85 ? -10.096 9.593 2.924 1.00 82.94 85 ALA A C 1
ATOM 648 O O . ALA A 1 85 ? -10.870 10.308 3.556 1.00 82.94 85 ALA A O 1
ATOM 649 N N . MET A 1 86 ? -9.494 10.025 1.809 1.00 85.56 86 MET A N 1
ATOM 650 C CA . MET A 1 86 ? -9.705 11.370 1.250 1.00 85.56 86 MET A CA 1
ATOM 651 C C . MET A 1 86 ? -11.158 11.633 0.827 1.00 85.56 86 MET A C 1
ATOM 653 O O . MET A 1 86 ? -11.614 12.771 0.866 1.00 85.56 86 MET A O 1
ATOM 657 N N . ARG A 1 87 ? -11.901 10.591 0.432 1.00 83.44 87 ARG A N 1
ATOM 658 C CA . ARG A 1 87 ? -13.331 10.674 0.082 1.00 83.44 87 ARG A CA 1
ATOM 659 C C . ARG A 1 87 ? -14.262 10.574 1.297 1.00 83.44 87 ARG A C 1
ATOM 661 O O . ARG A 1 87 ? -15.474 10.512 1.117 1.00 83.44 87 ARG A O 1
ATOM 668 N N . GLY A 1 88 ? -13.716 10.549 2.515 1.00 74.12 88 GLY A N 1
ATOM 669 C CA . GLY A 1 88 ? -14.494 10.451 3.749 1.00 74.12 88 GLY A CA 1
ATOM 670 C C . GLY A 1 88 ? -15.029 9.048 4.033 1.00 74.12 88 GLY A C 1
ATOM 671 O O . GLY A 1 88 ? -16.046 8.918 4.710 1.00 74.12 88 GLY A O 1
ATOM 672 N N . PHE A 1 89 ? -14.384 7.996 3.513 1.00 66.62 89 PHE A N 1
ATOM 673 C CA . PHE A 1 89 ? -14.792 6.623 3.808 1.00 66.62 89 PHE A CA 1
ATOM 674 C C . PHE A 1 89 ? -14.745 6.372 5.325 1.00 66.62 89 PHE A C 1
ATOM 676 O O . PHE A 1 89 ? -13.679 6.546 5.929 1.00 66.62 89 PHE A O 1
ATOM 683 N N . PRO A 1 90 ? -15.863 5.968 5.956 1.00 60.28 90 PRO A N 1
ATOM 684 C CA . PRO A 1 90 ? -15.881 5.703 7.381 1.00 60.28 90 PRO A CA 1
ATOM 685 C C . PRO A 1 90 ? -15.134 4.394 7.623 1.00 60.28 90 PRO A C 1
ATOM 687 O O . PRO A 1 90 ? -15.682 3.308 7.457 1.00 60.28 90 PRO A O 1
ATOM 690 N N . VAL A 1 91 ? -13.861 4.487 8.010 1.00 66.38 91 VAL A N 1
ATOM 691 C CA . VAL A 1 91 ? -13.208 3.366 8.689 1.00 66.38 91 VAL A CA 1
ATOM 692 C C . VAL A 1 91 ? -14.063 3.047 9.908 1.00 66.38 91 VAL A C 1
ATOM 694 O O . VAL A 1 91 ? -14.413 3.954 10.670 1.00 66.38 91 VAL A O 1
ATOM 697 N N . ASP A 1 92 ? -14.435 1.778 10.059 1.00 70.94 92 ASP A N 1
ATOM 698 C CA . ASP A 1 92 ? -15.369 1.368 11.098 1.00 70.94 92 ASP A CA 1
ATOM 699 C C . ASP A 1 92 ? -14.854 1.816 12.476 1.00 70.94 92 ASP A C 1
ATOM 701 O O . ASP A 1 92 ? -13.747 1.465 12.905 1.00 70.94 92 ASP A O 1
ATOM 705 N N . GLN A 1 93 ? -15.642 2.643 13.171 1.00 69.00 93 GLN A N 1
ATOM 706 C CA . GLN A 1 93 ? -15.232 3.249 14.440 1.00 69.00 93 GLN A CA 1
ATOM 707 C C . GLN A 1 93 ? -14.953 2.187 15.508 1.00 69.00 93 GLN A C 1
ATOM 709 O O . GLN A 1 93 ? -14.174 2.435 16.431 1.00 69.00 93 GLN A O 1
ATOM 714 N N . ARG A 1 94 ? -15.560 1.001 15.374 1.00 72.81 94 ARG A N 1
ATOM 715 C CA . ARG A 1 94 ? -15.302 -0.155 16.242 1.00 72.81 94 ARG A CA 1
ATOM 716 C C . ARG A 1 94 ? -13.846 -0.601 16.163 1.00 72.81 94 ARG A C 1
ATOM 718 O O . ARG A 1 94 ? -13.242 -0.885 17.195 1.00 72.81 94 ARG A O 1
ATOM 725 N N . LEU A 1 95 ? -13.273 -0.595 14.961 1.00 74.44 95 LEU A N 1
ATOM 726 C CA . LEU A 1 95 ? -11.896 -1.011 14.734 1.00 74.44 95 LEU A CA 1
ATOM 727 C C . LEU A 1 95 ? -10.903 0.047 15.228 1.00 74.44 95 LEU A C 1
ATOM 729 O O . LEU A 1 95 ? -9.912 -0.292 15.869 1.00 74.44 95 LEU A O 1
ATOM 733 N N . LEU A 1 96 ? -11.207 1.333 15.020 1.00 74.25 96 LEU A N 1
ATOM 734 C CA . LEU A 1 96 ? -10.379 2.448 15.504 1.00 74.25 96 LEU A CA 1
ATOM 735 C C . LEU A 1 96 ? -10.328 2.548 17.034 1.00 74.25 96 LEU A C 1
ATOM 737 O O . LEU A 1 96 ? -9.309 2.948 17.591 1.00 74.25 96 LEU A O 1
ATOM 741 N N . ARG A 1 97 ? -11.419 2.193 17.723 1.00 75.50 97 ARG A N 1
ATOM 742 C CA . ARG A 1 97 ? -11.498 2.220 19.194 1.00 75.50 97 ARG A CA 1
ATOM 743 C C . ARG A 1 97 ? -10.928 0.967 19.856 1.00 75.50 97 ARG A C 1
ATOM 745 O O . ARG A 1 97 ? -10.858 0.914 21.082 1.00 75.50 97 ARG A O 1
ATOM 752 N N . HIS A 1 98 ? -10.535 -0.038 19.077 1.00 83.06 98 HIS A N 1
ATOM 753 C CA . HIS A 1 98 ? -9.974 -1.258 19.631 1.00 83.06 98 HIS A CA 1
ATOM 754 C C . HIS A 1 98 ? -8.611 -0.962 20.291 1.00 83.06 98 HIS A C 1
ATOM 756 O O . HIS A 1 98 ? -7.776 -0.288 19.681 1.00 83.06 98 HIS A O 1
ATOM 762 N N . PRO A 1 99 ? -8.318 -1.481 21.501 1.00 84.69 99 PRO A N 1
ATOM 763 C CA . PRO A 1 99 ? -7.058 -1.202 22.200 1.00 84.69 99 PRO A CA 1
ATOM 764 C C . PRO A 1 99 ? -5.827 -1.583 21.366 1.00 84.69 99 PRO A C 1
ATOM 766 O O . PRO A 1 99 ? -4.809 -0.897 21.402 1.00 84.69 99 PRO A O 1
ATOM 769 N N . LEU A 1 100 ? -5.943 -2.636 20.552 1.00 86.00 100 LEU A N 1
ATOM 770 C CA . LEU A 1 100 ? -4.889 -3.066 19.631 1.00 86.00 100 LEU A CA 1
ATOM 771 C C . LEU A 1 100 ? -4.593 -2.022 18.539 1.00 86.00 100 LEU A C 1
ATOM 773 O O . LEU A 1 100 ? -3.430 -1.817 18.207 1.00 86.00 100 LEU A O 1
ATOM 777 N N . ALA A 1 101 ? -5.606 -1.306 18.037 1.00 85.69 101 ALA A N 1
ATOM 778 C CA . ALA A 1 101 ? -5.403 -0.229 17.066 1.00 85.69 101 ALA A CA 1
ATOM 779 C C . ALA A 1 101 ? -4.589 0.926 17.671 1.00 85.69 101 ALA A C 1
ATOM 781 O O . ALA A 1 101 ? -3.716 1.478 17.004 1.00 85.69 101 ALA A O 1
ATOM 782 N N . CYS A 1 102 ? -4.818 1.242 18.951 1.00 86.31 102 CYS A N 1
ATOM 783 C CA . CYS A 1 102 ? -4.056 2.260 19.678 1.00 86.31 102 CYS A CA 1
ATOM 784 C C . CYS A 1 102 ? -2.579 1.863 19.834 1.00 86.31 102 CYS A C 1
ATOM 786 O O . CYS A 1 102 ? -1.690 2.657 19.528 1.00 86.31 102 CYS A O 1
ATOM 788 N N . TRP A 1 103 ? -2.301 0.612 20.220 1.00 91.25 103 TRP A N 1
ATOM 789 C CA . TRP A 1 103 ? -0.929 0.097 20.303 1.00 91.25 103 TRP A CA 1
ATOM 790 C C . TRP A 1 103 ? -0.218 0.104 18.949 1.00 91.25 103 TRP A C 1
ATOM 792 O O . TRP A 1 103 ? 0.938 0.523 18.861 1.00 91.25 103 TRP A O 1
ATOM 802 N N . ILE A 1 104 ? -0.912 -0.304 17.883 1.00 90.62 104 ILE A N 1
ATOM 803 C CA . ILE A 1 104 ? -0.374 -0.234 16.523 1.00 90.62 104 ILE A CA 1
ATOM 804 C C . ILE A 1 104 ? -0.050 1.217 16.152 1.00 90.62 104 ILE A C 1
ATOM 806 O O . ILE A 1 104 ? 1.065 1.482 15.697 1.00 90.62 104 ILE A O 1
ATOM 810 N N . ALA A 1 105 ? -0.977 2.151 16.374 1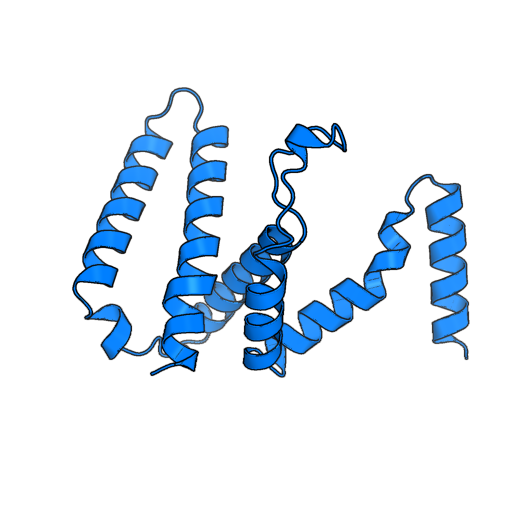.00 89.31 105 ALA A N 1
ATOM 811 C CA . ALA A 1 105 ? -0.778 3.566 16.070 1.00 89.31 105 ALA A CA 1
ATOM 812 C C . ALA A 1 105 ? 0.404 4.157 16.854 1.00 89.31 105 ALA A C 1
ATOM 814 O O . ALA A 1 105 ? 1.236 4.849 16.270 1.00 89.31 105 ALA A O 1
ATOM 815 N N . GLY A 1 106 ? 0.537 3.816 18.140 1.00 92.75 106 GLY A N 1
ATOM 816 C CA . GLY A 1 106 ? 1.691 4.188 18.958 1.00 92.75 106 GLY A CA 1
ATOM 817 C C . GLY A 1 106 ? 3.004 3.632 18.401 1.00 92.75 106 GLY A C 1
ATOM 818 O O . GLY A 1 106 ? 3.988 4.363 18.298 1.00 92.75 106 GLY A O 1
ATOM 819 N N . SER A 1 107 ? 3.013 2.370 17.959 1.00 93.06 107 SER A N 1
ATOM 820 C CA . SER A 1 107 ? 4.199 1.769 17.336 1.00 93.06 107 SER A CA 1
ATOM 821 C C . SER A 1 107 ? 4.578 2.449 16.015 1.00 93.06 107 SER A C 1
ATOM 823 O O . SER A 1 107 ? 5.757 2.688 15.769 1.00 93.06 107 SER A O 1
ATOM 825 N N . LEU A 1 108 ? 3.594 2.815 15.186 1.00 92.25 108 LEU A N 1
ATOM 826 C CA 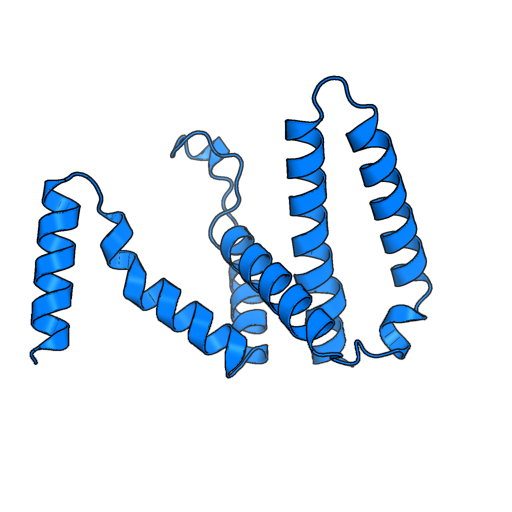. LEU A 1 108 ? 3.811 3.538 13.932 1.00 92.25 108 LEU A CA 1
ATOM 827 C C . LEU A 1 108 ? 4.326 4.956 14.177 1.00 92.25 108 LEU A C 1
ATOM 829 O O . LEU A 1 108 ? 5.259 5.386 13.503 1.00 92.25 108 LEU A O 1
ATOM 833 N N . ALA A 1 109 ? 3.755 5.660 15.156 1.00 93.44 109 ALA A N 1
ATOM 834 C CA . ALA A 1 109 ? 4.224 6.979 15.561 1.00 93.44 109 ALA A CA 1
ATOM 835 C C . ALA A 1 109 ? 5.674 6.915 16.052 1.00 93.44 109 ALA A C 1
ATOM 837 O O . ALA A 1 109 ? 6.492 7.739 15.654 1.00 93.44 109 ALA A O 1
ATOM 838 N N . TRP A 1 110 ? 6.021 5.898 16.845 1.00 94.88 110 TRP A N 1
ATOM 839 C CA . TRP A 1 110 ? 7.394 5.697 17.298 1.00 94.88 110 TRP A CA 1
ATOM 840 C C . TRP A 1 110 ? 8.367 5.474 16.137 1.00 94.88 110 TRP A C 1
ATOM 842 O O . TRP A 1 110 ? 9.408 6.122 16.082 1.00 94.88 110 TRP A O 1
ATOM 852 N N . ILE A 1 111 ? 8.014 4.615 15.176 1.00 92.75 111 ILE A N 1
ATOM 853 C CA . ILE A 1 111 ? 8.850 4.363 13.990 1.00 92.75 111 ILE A CA 1
ATOM 854 C C . ILE A 1 111 ? 8.996 5.625 13.147 1.00 92.75 111 ILE A C 1
ATOM 856 O O . ILE A 1 111 ? 10.072 5.884 12.627 1.00 92.75 111 ILE A O 1
ATOM 860 N N . LEU A 1 112 ? 7.935 6.421 13.009 1.00 93.25 112 LEU A N 1
ATOM 861 C CA . LEU A 1 112 ? 8.004 7.691 12.295 1.00 93.25 112 LEU A CA 1
ATOM 862 C C . LEU A 1 112 ? 8.993 8.649 12.974 1.00 93.25 112 LEU A C 1
ATOM 864 O O . LEU A 1 112 ? 9.821 9.250 12.294 1.00 93.25 112 LEU A O 1
ATOM 868 N N . LEU A 1 113 ? 8.947 8.756 14.305 1.00 94.50 113 LEU A N 1
ATOM 869 C CA . LEU A 1 113 ? 9.876 9.595 15.064 1.00 94.50 113 LEU A CA 1
ATOM 870 C C . LEU A 1 113 ? 11.326 9.122 14.908 1.00 94.50 113 LEU A C 1
ATOM 872 O O . LEU A 1 113 ? 12.206 9.932 14.617 1.00 94.50 113 LEU A O 1
ATOM 876 N N . THR A 1 114 ? 11.587 7.820 15.047 1.00 93.44 114 THR A N 1
ATOM 877 C CA . THR A 1 114 ? 12.946 7.283 14.891 1.00 93.44 114 THR A CA 1
ATOM 878 C C . THR A 1 114 ? 13.431 7.336 13.442 1.00 93.44 114 THR A C 1
ATOM 880 O O . THR A 1 114 ? 14.621 7.539 13.215 1.00 93.44 114 THR A O 1
ATOM 883 N N . ALA A 1 115 ? 12.533 7.232 12.458 1.00 92.69 115 ALA A N 1
ATOM 884 C CA . ALA A 1 115 ? 12.868 7.365 11.042 1.00 92.69 115 ALA A CA 1
ATOM 885 C C . ALA A 1 115 ? 13.338 8.779 10.677 1.00 92.69 115 ALA A C 1
ATOM 887 O O . ALA A 1 115 ? 14.237 8.916 9.851 1.00 92.69 115 ALA A O 1
ATOM 888 N N . ILE A 1 116 ? 12.774 9.815 11.310 1.00 91.88 116 ILE A N 1
ATOM 889 C CA . ILE A 1 116 ? 13.182 11.214 11.098 1.00 91.88 116 ILE A CA 1
ATOM 890 C C . ILE A 1 116 ? 14.589 11.479 11.657 1.00 91.88 116 ILE A C 1
ATOM 892 O O . ILE A 1 116 ? 15.346 12.238 11.061 1.00 91.88 116 ILE A O 1
ATOM 896 N N . VAL A 1 117 ? 14.945 10.853 12.784 1.00 92.75 117 VAL A N 1
ATOM 897 C CA . VAL A 1 117 ? 16.236 11.054 13.478 1.00 92.75 117 VAL A CA 1
ATOM 898 C C . VAL A 1 117 ? 17.336 10.105 12.968 1.00 92.75 117 VAL A C 1
ATOM 900 O O . VAL A 1 117 ? 18.498 10.237 13.337 1.00 92.75 117 VAL A O 1
ATOM 903 N N . SER A 1 118 ? 16.986 9.136 12.122 1.00 93.12 118 SER A N 1
ATOM 904 C CA . SER A 1 118 ? 17.914 8.115 11.632 1.00 93.12 118 SER A CA 1
ATOM 905 C C . SER A 1 118 ? 19.061 8.699 10.799 1.00 93.12 118 SER A C 1
ATOM 907 O O . SER A 1 118 ? 18.863 9.618 10.011 1.00 93.12 118 SER A O 1
ATOM 909 N N . GLU A 1 119 ? 20.245 8.091 10.904 1.00 90.44 119 GLU A N 1
ATOM 910 C CA . GLU A 1 119 ? 21.401 8.369 10.036 1.00 90.44 119 GLU A CA 1
ATOM 911 C C . GLU A 1 119 ? 21.116 8.024 8.561 1.00 90.44 119 GLU A C 1
ATOM 913 O O . GLU A 1 119 ? 21.618 8.684 7.653 1.00 90.44 119 GLU A O 1
ATOM 918 N N . TYR A 1 120 ? 20.221 7.055 8.318 1.00 91.00 120 TYR A N 1
ATOM 919 C CA . TYR A 1 120 ? 19.739 6.676 6.987 1.00 91.00 120 TYR A CA 1
ATOM 920 C C . TYR A 1 120 ? 18.206 6.806 6.901 1.00 91.00 120 TYR A C 1
ATOM 922 O O . TYR A 1 120 ? 17.486 5.794 6.901 1.00 91.00 120 TYR A O 1
ATOM 930 N N . PRO A 1 121 ? 17.664 8.037 6.786 1.00 87.50 121 PRO A N 1
ATOM 931 C CA . PRO A 1 121 ? 16.220 8.268 6.773 1.00 87.50 121 PRO A CA 1
ATOM 932 C C . PRO A 1 121 ? 15.516 7.512 5.648 1.00 87.50 121 PRO A C 1
ATOM 934 O O . PRO A 1 121 ? 14.453 6.937 5.854 1.00 87.50 121 PRO A O 1
ATOM 937 N N . LEU A 1 122 ? 16.127 7.445 4.462 1.00 88.06 122 LEU A N 1
ATOM 938 C CA . LEU A 1 122 ? 15.516 6.824 3.285 1.00 88.06 122 LEU A CA 1
ATOM 939 C C . LEU A 1 122 ? 15.232 5.326 3.488 1.00 88.06 122 LEU A C 1
ATOM 941 O O . LEU A 1 122 ? 14.178 4.839 3.084 1.00 88.06 122 LEU A O 1
ATOM 945 N N . VAL A 1 123 ? 16.124 4.602 4.170 1.00 87.31 123 VAL A N 1
ATOM 946 C CA . VAL A 1 123 ? 15.915 3.185 4.519 1.00 87.31 123 VAL A CA 1
ATOM 947 C C . VAL A 1 123 ? 14.817 3.054 5.577 1.00 87.31 123 VAL A C 1
ATOM 949 O O . VAL A 1 123 ? 13.924 2.214 5.456 1.00 87.31 123 VAL A O 1
ATOM 952 N N . SER A 1 124 ? 14.823 3.943 6.569 1.00 89.38 124 SER A N 1
ATOM 953 C CA . SER A 1 124 ? 13.829 3.953 7.646 1.00 89.38 124 SER A CA 1
ATOM 954 C C . SER A 1 124 ? 12.414 4.273 7.143 1.00 89.38 124 SER A C 1
ATOM 956 O O . SER A 1 124 ? 11.444 3.650 7.575 1.00 89.38 124 SER A O 1
ATOM 958 N N . PHE A 1 125 ? 12.273 5.180 6.172 1.00 89.50 125 PHE A N 1
ATOM 959 C CA . PHE A 1 125 ? 10.990 5.478 5.528 1.00 89.50 125 PHE A CA 1
ATOM 960 C C . PHE A 1 125 ? 10.486 4.323 4.658 1.00 89.50 125 PHE A C 1
ATOM 962 O O . PHE A 1 125 ? 9.278 4.064 4.639 1.00 89.50 125 PHE A O 1
ATOM 969 N N . LYS A 1 126 ? 11.378 3.584 3.982 1.00 86.94 126 LYS A N 1
ATOM 970 C CA . LYS A 1 126 ? 10.994 2.341 3.288 1.00 86.94 126 LYS A CA 1
ATOM 971 C C . LYS A 1 126 ? 10.434 1.320 4.280 1.00 86.94 126 LYS A C 1
ATOM 973 O O . LYS A 1 126 ? 9.366 0.766 4.034 1.00 86.94 126 LYS A O 1
ATOM 978 N N . PHE A 1 127 ? 11.084 1.148 5.432 1.00 87.25 127 PHE A N 1
ATOM 979 C CA . PHE A 1 127 ? 10.594 0.272 6.499 1.00 87.25 127 PHE A CA 1
ATOM 980 C C . PHE A 1 127 ? 9.232 0.719 7.057 1.00 87.25 127 PHE A C 1
ATOM 982 O O . PHE A 1 127 ? 8.328 -0.104 7.218 1.00 87.25 127 PHE A O 1
ATOM 989 N N . LEU A 1 128 ? 9.047 2.020 7.307 1.00 91.12 128 LEU A N 1
ATOM 990 C CA . LEU A 1 128 ? 7.760 2.572 7.743 1.00 91.12 128 LEU A CA 1
ATOM 991 C C . LEU A 1 128 ? 6.654 2.302 6.711 1.00 91.12 128 LEU A C 1
ATOM 993 O O . LEU A 1 128 ? 5.557 1.888 7.081 1.00 91.12 128 LEU A O 1
ATOM 997 N N . THR A 1 129 ? 6.950 2.508 5.425 1.00 89.81 129 THR A N 1
ATOM 998 C CA . THR A 1 129 ? 6.006 2.272 4.321 1.00 89.81 129 THR A CA 1
ATOM 999 C C . THR A 1 129 ? 5.600 0.806 4.251 1.00 89.81 129 THR A C 1
ATOM 1001 O O . THR A 1 129 ? 4.406 0.513 4.163 1.00 89.81 129 THR A O 1
ATOM 1004 N N . ALA A 1 130 ? 6.570 -0.105 4.383 1.00 87.62 130 ALA A N 1
ATOM 1005 C CA . ALA A 1 130 ? 6.285 -1.529 4.446 1.00 87.62 130 ALA A CA 1
ATOM 1006 C C . ALA A 1 130 ? 5.328 -1.839 5.601 1.00 87.62 130 ALA A C 1
ATOM 1008 O O . ALA A 1 130 ? 4.261 -2.425 5.425 1.00 87.62 130 ALA A O 1
ATOM 1009 N N . ARG A 1 131 ? 5.634 -1.334 6.794 1.00 89.50 131 ARG A N 1
ATOM 1010 C CA . ARG A 1 131 ? 4.790 -1.544 7.973 1.00 89.50 131 ARG A CA 1
ATOM 1011 C C . ARG A 1 131 ? 3.370 -0.986 7.796 1.00 89.50 131 ARG A C 1
ATOM 1013 O O . ARG A 1 131 ? 2.411 -1.637 8.211 1.00 89.50 131 ARG A O 1
ATOM 1020 N N . LEU A 1 132 ? 3.223 0.172 7.149 1.00 89.81 132 LEU A N 1
ATOM 1021 C CA . LEU A 1 132 ? 1.928 0.799 6.867 1.00 89.81 132 LEU A CA 1
ATOM 1022 C C . LEU A 1 132 ? 1.047 -0.056 5.958 1.00 89.81 132 LEU A C 1
ATOM 1024 O O . LEU A 1 132 ? -0.113 -0.288 6.304 1.00 89.81 132 LEU A O 1
ATOM 1028 N N . TRP A 1 133 ? 1.562 -0.543 4.825 1.00 89.81 133 TRP A N 1
ATOM 1029 C CA . TRP A 1 133 ? 0.728 -1.331 3.915 1.00 89.81 133 TRP A CA 1
ATOM 1030 C C . TRP A 1 133 ? 0.296 -2.669 4.524 1.00 89.81 133 TRP A C 1
ATOM 1032 O O . TRP A 1 133 ? -0.818 -3.117 4.258 1.00 89.81 133 TRP A O 1
ATOM 1042 N N . PHE A 1 134 ? 1.110 -3.262 5.409 1.00 87.50 134 PHE A N 1
ATOM 1043 C CA . PHE A 1 134 ? 0.764 -4.502 6.112 1.00 87.50 134 PHE A CA 1
ATOM 1044 C C . PHE A 1 134 ? -0.379 -4.262 7.100 1.00 87.50 134 PHE A C 1
ATOM 1046 O O . PHE A 1 134 ? -1.352 -5.014 7.118 1.00 87.50 134 PHE A O 1
ATOM 1053 N N . ILE A 1 135 ? -0.299 -3.184 7.884 1.00 89.00 135 ILE A N 1
ATOM 1054 C CA . ILE A 1 135 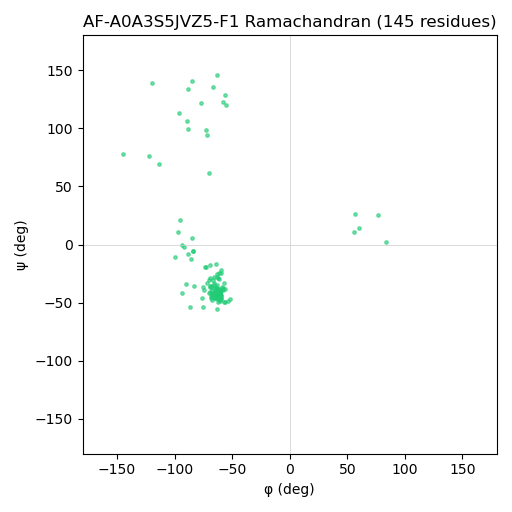? -1.352 -2.805 8.833 1.00 89.00 135 ILE A CA 1
ATOM 1055 C C . ILE A 1 135 ? -2.641 -2.451 8.083 1.00 89.00 135 ILE A C 1
ATOM 1057 O O . ILE A 1 135 ? -3.718 -2.912 8.448 1.00 89.00 135 ILE A O 1
ATOM 1061 N N . VAL A 1 136 ? -2.562 -1.676 7.005 1.00 87.50 136 VAL A N 1
ATOM 1062 C CA . VAL A 1 136 ? -3.752 -1.315 6.225 1.00 87.50 136 VAL A CA 1
ATOM 1063 C C . VAL A 1 136 ? -4.399 -2.534 5.567 1.00 87.50 136 VAL A C 1
ATOM 1065 O O . VAL A 1 136 ? -5.611 -2.716 5.694 1.00 87.50 136 VAL A O 1
ATOM 1068 N N . GLY A 1 137 ? -3.612 -3.404 4.933 1.00 86.12 137 GLY A N 1
ATOM 1069 C CA . GLY A 1 137 ? -4.117 -4.623 4.303 1.00 86.12 137 GLY A CA 1
ATOM 1070 C C . GLY A 1 137 ? -4.734 -5.605 5.302 1.00 86.12 137 GLY A C 1
ATOM 1071 O O . GLY A 1 137 ? -5.895 -5.987 5.163 1.00 86.12 137 GLY A O 1
ATOM 1072 N N . PHE A 1 138 ? -3.980 -6.002 6.327 1.00 85.00 138 PHE A N 1
ATOM 1073 C CA . PHE A 1 138 ? -4.396 -7.082 7.225 1.00 85.00 138 PHE A CA 1
ATOM 1074 C C . PHE A 1 138 ? -5.197 -6.620 8.438 1.00 85.00 138 PHE A C 1
ATOM 1076 O O . PHE A 1 138 ? -6.072 -7.348 8.886 1.00 85.00 138 PHE A O 1
ATOM 1083 N N . PHE A 1 139 ? -4.932 -5.443 9.000 1.00 85.50 139 PHE A N 1
ATOM 1084 C CA . PHE A 1 139 ? -5.684 -4.988 10.170 1.00 85.50 139 PHE A CA 1
ATOM 1085 C C . PHE A 1 139 ? -6.963 -4.263 9.752 1.00 85.50 139 PHE A C 1
ATOM 1087 O O . PHE A 1 139 ? -8.049 -4.652 10.172 1.00 85.50 139 PHE A O 1
ATOM 1094 N N . PHE A 1 140 ? -6.859 -3.247 8.888 1.00 82.81 140 PHE A N 1
ATOM 1095 C CA . PHE A 1 140 ? -8.016 -2.427 8.515 1.00 82.81 140 PHE A CA 1
ATOM 1096 C C . PHE A 1 140 ? -8.966 -3.125 7.540 1.00 82.81 140 PHE A C 1
ATOM 1098 O O . PHE A 1 140 ? -10.160 -3.224 7.823 1.00 82.81 140 PHE A O 1
ATOM 1105 N N . PHE A 1 141 ? -8.466 -3.619 6.406 1.00 82.44 141 PHE A N 1
ATOM 1106 C CA . PHE A 1 141 ? -9.338 -4.222 5.397 1.00 82.44 141 PHE A CA 1
ATOM 1107 C C . PHE A 1 141 ? -9.819 -5.620 5.771 1.00 82.44 141 PHE A C 1
ATOM 1109 O O . PHE A 1 141 ? -11.011 -5.896 5.662 1.00 82.44 141 PHE A O 1
ATOM 1116 N N . LEU A 1 142 ? -8.924 -6.488 6.245 1.00 79.50 142 LEU A N 1
ATOM 1117 C CA . LEU A 1 142 ? -9.327 -7.831 6.654 1.00 79.50 142 LEU A CA 1
ATOM 1118 C C . LEU A 1 142 ? -10.196 -7.801 7.923 1.00 79.50 142 LEU A C 1
ATOM 1120 O O . LEU A 1 142 ? -11.167 -8.545 8.012 1.00 79.50 142 LEU A O 1
ATOM 1124 N N . GLY A 1 143 ? -9.909 -6.894 8.864 1.00 78.56 143 GLY A N 1
ATOM 1125 C CA . GLY A 1 143 ? -10.769 -6.662 10.026 1.00 78.56 143 GLY A CA 1
ATOM 1126 C C . GLY A 1 143 ? -12.180 -6.223 9.632 1.00 78.56 143 GLY A C 1
ATOM 1127 O O . GLY A 1 143 ? -13.142 -6.714 10.206 1.00 78.56 143 GLY A O 1
ATOM 1128 N N . HIS A 1 144 ? -12.321 -5.365 8.618 1.00 78.00 144 HIS A N 1
ATOM 1129 C CA . HIS A 1 144 ? -13.632 -4.961 8.100 1.00 78.00 144 HIS A CA 1
ATOM 1130 C C . HIS A 1 144 ? -14.378 -6.087 7.366 1.00 78.00 144 HIS A C 1
ATOM 1132 O O . HIS A 1 144 ? -15.600 -6.086 7.360 1.00 78.00 144 HIS A O 1
ATOM 1138 N N . LEU A 1 145 ? -13.667 -7.041 6.753 1.00 77.19 145 LEU A N 1
ATOM 1139 C CA . LEU A 1 145 ? -14.288 -8.181 6.067 1.00 77.19 145 LEU A CA 1
ATOM 1140 C C . LEU A 1 145 ? -14.897 -9.203 7.045 1.00 77.19 145 LEU A C 1
ATOM 1142 O O . LEU A 1 145 ? -15.874 -9.865 6.704 1.00 77.19 145 LEU A O 1
ATOM 1146 N N . PHE A 1 146 ? -14.295 -9.369 8.228 1.00 72.06 146 PHE A N 1
ATOM 1147 C CA . PHE A 1 146 ? -14.685 -10.392 9.209 1.00 72.06 146 PHE A CA 1
ATOM 1148 C C . PHE A 1 146 ? -15.580 -9.888 10.358 1.00 72.06 146 PHE A C 1
ATOM 1150 O O . PHE A 1 146 ? -16.079 -10.719 11.120 1.00 72.06 146 PHE A O 1
ATOM 1157 N N . LEU A 1 147 ? -15.754 -8.570 10.511 1.00 68.19 147 LEU A N 1
ATOM 1158 C CA . LEU 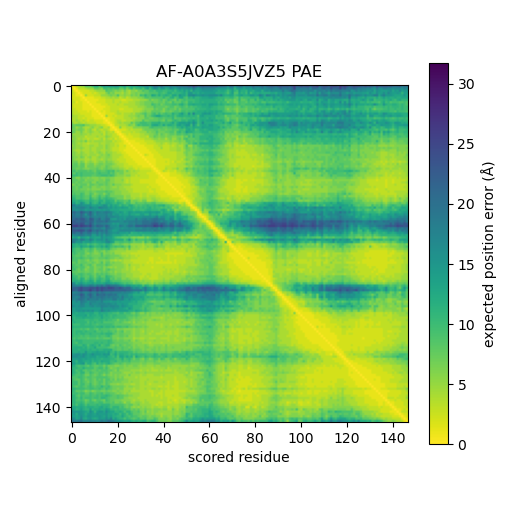A 1 147 ? -16.631 -7.933 11.510 1.00 68.19 147 LEU A CA 1
ATOM 1159 C C . LEU A 1 147 ? -18.022 -7.641 10.941 1.00 68.19 147 LEU A C 1
ATOM 1161 O O . LEU A 1 147 ? -18.990 -7.751 11.730 1.00 68.19 147 LEU A O 1
#

Radius of gyration: 18.35 Å; Cα contacts (8 Å, |Δi|>4): 98; chains: 1; bounding box: 38×30×55 Å

pLDDT: mean 82.68, std 8.91, range [57.09, 94.88]

Foldseek 3Di:
DVVVVVLVVVCVVCVVVVNNVSVCVVVVVVLLVCVVPPVPVLLVVLVVCVVVFDQVCVVVPPNDRGTPPNQVSLLSLLVVVVVCVVVVNDQPVVLCPDVVVVVLVVVLVVLVVCLVVDPCNVVSVVVSSSSSSCCSSCRRPVVVVVD

Mean predicted aligned error: 7.85 Å

Sequence (147 aa):
MMLTGAFSAAVMLGVYHDFPWLAFLPLAAAGIWLAFTRLDILLLFLVAAVPLSLNLEDLEIGGLGVYLPTEPMLAGLLLLFILRAMRGFPVDQRLLRHPLACWIAGSLAWILLTAIVSEYPLVSFKFLTARLWFIVGFFFFLGHLFL

Secondary structure (DSSP, 8-state):
-HHHHHHHHHHHHHHHTT-GGGGGHHHHHHHHHHHHH-HHHHHHHHHHHGGG-EETTTTTSTT---EETHHHHHHHHHHHHHHHHHTT----HHHHTSHHHHHHHHHHHHHHHHHHH-SSHHHHHHHHHHHHHHIIIIIIIHHHHH-

Solvent-accessible surface area (backbone atoms only — not comparable to full-atom values): 8179 Å² total; per-residue (Å²): 110,69,68,60,50,52,50,52,52,50,36,54,53,26,44,75,68,77,38,60,68,59,66,47,47,67,58,52,51,49,51,53,52,31,57,77,74,40,48,69,61,48,51,53,50,49,61,68,37,53,89,60,51,42,56,24,50,83,66,68,58,83,76,44,85,46,40,45,69,49,48,69,51,24,50,52,44,33,53,51,48,53,58,38,51,78,71,64,53,79,71,58,65,71,59,65,69,32,72,66,44,50,53,51,50,52,53,52,53,49,50,54,55,52,22,73,72,38,96,55,35,72,63,37,48,51,53,50,51,54,55,48,17,51,43,41,38,57,51,54,51,47,46,63,74,78,107